Protein AF-A0A353B4W8-F1 (afdb_monomer)

Sequence (63 aa):
MIVQVSVGDVLAAAADVLISTANPWLNMSGGVNGAIREREPGIQAELRAFLASRGKPALPAGS

Structure (mmCIF, N/CA/C/O backbone):
data_AF-A0A353B4W8-F1
#
_entry.id   AF-A0A353B4W8-F1
#
loop_
_atom_site.group_PDB
_atom_site.id
_atom_site.type_symbol
_atom_site.label_atom_id
_atom_site.label_alt_id
_atom_site.label_comp_id
_atom_site.label_asym_id
_atom_site.label_entity_id
_atom_site.label_seq_id
_atom_site.pdbx_PDB_ins_code
_atom_site.Cartn_x
_atom_site.Cartn_y
_atom_site.Cartn_z
_atom_site.occupancy
_atom_site.B_iso_or_equiv
_atom_site.auth_seq_id
_atom_site.auth_comp_id
_atom_site.auth_asym_id
_atom_site.auth_atom_id
_atom_site.pdbx_PDB_model_num
ATOM 1 N N . MET A 1 1 ? 8.555 -24.238 -1.543 1.00 77.50 1 MET A N 1
ATOM 2 C CA . MET A 1 1 ? 8.382 -22.779 -1.705 1.00 77.50 1 MET A CA 1
ATOM 3 C C . MET A 1 1 ? 9.625 -22.246 -2.391 1.00 77.50 1 MET A C 1
ATOM 5 O O . MET A 1 1 ? 10.711 -22.536 -1.909 1.00 77.50 1 MET A O 1
ATOM 9 N N . ILE A 1 2 ? 9.478 -21.555 -3.519 1.00 94.88 2 ILE A N 1
ATOM 10 C CA . ILE A 1 2 ? 10.598 -20.954 -4.255 1.00 94.88 2 ILE A CA 1
ATOM 11 C C . ILE A 1 2 ? 10.496 -19.442 -4.066 1.00 94.88 2 ILE A C 1
ATOM 13 O O . ILE A 1 2 ? 9.418 -18.886 -4.246 1.00 94.88 2 ILE A O 1
ATOM 17 N N . VAL A 1 3 ? 11.599 -18.794 -3.689 1.00 94.94 3 VAL A N 1
ATOM 18 C CA . VAL A 1 3 ? 11.701 -17.331 -3.619 1.00 94.94 3 VAL A CA 1
ATOM 19 C C . VAL A 1 3 ? 12.569 -16.877 -4.784 1.00 94.94 3 VAL A C 1
ATOM 21 O O . VAL A 1 3 ? 13.716 -17.304 -4.899 1.00 94.94 3 VAL A O 1
ATOM 24 N N . GLN A 1 4 ? 12.016 -16.032 -5.649 1.00 96.00 4 GLN A N 1
ATOM 25 C CA . GLN A 1 4 ? 12.755 -15.381 -6.726 1.00 96.00 4 GLN A CA 1
ATOM 26 C C . GLN A 1 4 ? 13.063 -13.945 -6.310 1.00 96.00 4 GLN A C 1
ATOM 28 O O . GLN A 1 4 ? 12.174 -13.221 -5.869 1.00 96.00 4 GLN A O 1
ATOM 33 N N . VAL A 1 5 ? 14.328 -13.547 -6.429 1.00 96.69 5 VAL A N 1
ATOM 34 C CA . VAL A 1 5 ? 14.784 -12.190 -6.112 1.00 96.69 5 VAL A CA 1
ATOM 35 C C . VAL A 1 5 ? 15.192 -11.512 -7.412 1.00 96.69 5 VAL A C 1
ATOM 37 O O . VAL A 1 5 ? 16.013 -12.042 -8.158 1.00 96.69 5 VAL A O 1
ATOM 40 N N . SER A 1 6 ? 14.624 -10.341 -7.677 1.00 96.62 6 SER A N 1
ATOM 41 C CA . SER A 1 6 ? 14.893 -9.535 -8.869 1.00 96.62 6 SER A CA 1
ATOM 42 C C . SER A 1 6 ? 15.088 -8.066 -8.499 1.00 96.62 6 SER A C 1
ATOM 44 O O . SER A 1 6 ? 14.596 -7.609 -7.468 1.00 96.62 6 SER A O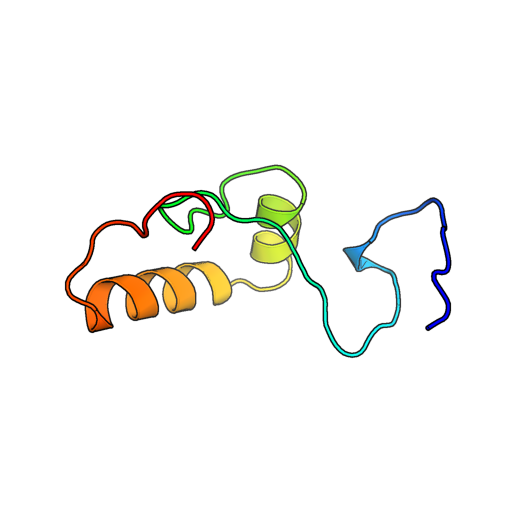 1
ATOM 46 N N . VAL A 1 7 ? 15.776 -7.316 -9.361 1.00 98.19 7 VAL A N 1
ATOM 47 C CA . VAL A 1 7 ? 15.961 -5.863 -9.233 1.00 98.19 7 VAL A CA 1
ATOM 48 C C . VAL A 1 7 ? 15.121 -5.162 -10.298 1.00 98.19 7 VAL A C 1
ATOM 50 O O . VAL A 1 7 ? 15.222 -5.500 -11.474 1.00 98.19 7 VAL A O 1
ATOM 53 N N . GLY A 1 8 ? 14.302 -4.189 -9.897 1.00 96.81 8 GLY A N 1
ATOM 54 C CA . GLY A 1 8 ? 13.443 -3.424 -10.803 1.00 96.81 8 GLY A CA 1
ATOM 55 C C . GLY A 1 8 ? 12.328 -2.673 -10.071 1.00 96.81 8 GLY A C 1
ATOM 56 O O . GLY A 1 8 ? 12.311 -2.630 -8.840 1.00 96.81 8 GLY A O 1
ATOM 57 N N . ASP A 1 9 ? 11.395 -2.094 -10.833 1.00 97.06 9 ASP A N 1
ATOM 58 C CA . ASP A 1 9 ? 10.150 -1.532 -10.295 1.00 97.06 9 ASP A CA 1
ATOM 59 C C . ASP A 1 9 ? 9.159 -2.665 -10.001 1.00 97.06 9 ASP A C 1
ATOM 61 O O . ASP A 1 9 ? 8.684 -3.346 -10.912 1.00 97.06 9 ASP A O 1
ATOM 65 N N . VAL A 1 10 ? 8.825 -2.850 -8.725 1.00 96.19 10 VAL A N 1
ATOM 66 C CA . VAL A 1 10 ? 7.885 -3.886 -8.282 1.00 96.19 10 VAL A CA 1
ATOM 67 C C . VAL A 1 10 ? 6.484 -3.699 -8.875 1.00 96.19 10 VAL A C 1
ATOM 69 O O . VAL A 1 10 ? 5.774 -4.678 -9.067 1.00 96.19 10 VAL A O 1
ATOM 72 N N . LEU A 1 11 ? 6.096 -2.468 -9.234 1.00 96.38 11 LEU A N 1
ATOM 73 C CA . LEU A 1 11 ? 4.802 -2.180 -9.859 1.00 96.38 11 LEU A CA 1
ATOM 74 C C . LEU A 1 11 ? 4.763 -2.521 -11.354 1.00 96.38 11 LEU A C 1
ATOM 76 O O . LEU A 1 11 ? 3.697 -2.470 -11.963 1.00 96.38 11 LEU A O 1
ATOM 80 N N . ALA A 1 12 ? 5.913 -2.803 -11.968 1.00 96.88 12 ALA A N 1
ATOM 81 C CA . ALA A 1 12 ? 6.014 -3.256 -13.355 1.00 96.88 12 ALA A CA 1
ATOM 82 C C . ALA A 1 12 ? 6.149 -4.785 -13.468 1.00 96.88 12 ALA A C 1
ATOM 84 O O . ALA A 1 12 ? 6.112 -5.324 -14.574 1.00 96.88 12 ALA A O 1
ATOM 85 N N . ALA A 1 13 ? 6.319 -5.490 -12.345 1.00 96.56 13 ALA A N 1
ATOM 86 C CA . ALA A 1 13 ? 6.401 -6.942 -12.327 1.00 96.56 13 ALA A CA 1
ATOM 87 C C . ALA A 1 13 ? 5.011 -7.561 -12.539 1.00 96.56 13 ALA A C 1
ATOM 89 O O . ALA A 1 13 ? 4.049 -7.197 -11.864 1.00 96.56 13 ALA A O 1
ATOM 90 N N . ALA A 1 14 ? 4.908 -8.521 -13.459 1.00 95.62 14 ALA A N 1
ATOM 91 C CA . ALA A 1 14 ? 3.683 -9.290 -13.640 1.00 95.62 14 ALA A CA 1
ATOM 92 C C . ALA A 1 14 ? 3.515 -10.277 -12.475 1.00 95.62 14 ALA A C 1
ATOM 94 O O . ALA A 1 14 ? 4.335 -11.179 -12.298 1.00 95.62 14 ALA A O 1
ATOM 95 N N . ALA A 1 15 ? 2.458 -10.095 -11.687 1.00 96.12 15 ALA A N 1
ATOM 96 C CA . ALA A 1 15 ? 2.081 -10.959 -10.577 1.00 96.12 15 ALA A CA 1
ATOM 97 C C . ALA A 1 15 ? 0.568 -10.873 -10.344 1.00 96.12 15 ALA A C 1
ATOM 99 O O . ALA A 1 15 ? -0.043 -9.843 -10.622 1.00 96.12 15 ALA A O 1
ATOM 100 N N . ASP A 1 16 ? -0.021 -11.934 -9.792 1.00 97.94 16 ASP A N 1
ATOM 101 C CA . ASP A 1 16 ? -1.448 -11.948 -9.448 1.00 97.94 16 ASP A CA 1
ATOM 102 C C . ASP A 1 16 ? -1.770 -11.027 -8.260 1.00 97.94 16 ASP A C 1
ATOM 104 O O . ASP A 1 16 ? -2.861 -10.468 -8.172 1.00 97.94 16 ASP A O 1
ATOM 108 N N . VAL A 1 17 ? -0.822 -10.876 -7.325 1.00 96.50 17 VAL A N 1
ATOM 109 C CA . VAL A 1 17 ? -0.977 -10.077 -6.103 1.00 96.50 17 VAL A CA 1
ATOM 110 C C . VAL A 1 17 ? 0.324 -9.353 -5.775 1.00 96.50 17 VAL A C 1
ATOM 112 O O . VAL A 1 17 ? 1.402 -9.949 -5.786 1.00 96.50 17 VAL A O 1
ATOM 115 N N . LEU A 1 18 ? 0.204 -8.081 -5.393 1.00 95.88 18 LEU A N 1
ATOM 116 C CA . LEU A 1 18 ? 1.280 -7.294 -4.802 1.00 95.88 18 LEU A CA 1
ATOM 117 C C . LEU A 1 18 ? 1.046 -7.130 -3.297 1.00 95.88 18 LEU A C 1
ATOM 119 O O . LEU A 1 18 ? 0.012 -6.616 -2.876 1.00 95.88 18 LEU A O 1
ATOM 123 N N . ILE A 1 19 ? 2.030 -7.517 -2.485 1.00 95.56 19 ILE A N 1
ATOM 124 C CA . ILE A 1 19 ? 2.005 -7.300 -1.034 1.00 95.56 19 ILE A CA 1
ATOM 125 C C . ILE A 1 19 ? 2.922 -6.126 -0.706 1.00 95.56 19 ILE A C 1
ATOM 127 O O . ILE A 1 19 ? 4.106 -6.140 -1.037 1.00 95.56 19 ILE A O 1
ATOM 131 N N . SER A 1 20 ? 2.376 -5.124 -0.021 1.00 94.94 20 SER A N 1
ATOM 132 C CA . SER A 1 20 ? 3.122 -3.969 0.474 1.00 94.94 20 SER A CA 1
ATOM 133 C C . SER A 1 20 ? 2.824 -3.763 1.952 1.00 94.94 20 SER A C 1
ATOM 135 O O . SER A 1 20 ? 1.679 -3.882 2.390 1.00 94.94 20 SER A O 1
ATOM 137 N N . THR A 1 21 ? 3.852 -3.455 2.738 1.00 93.69 21 THR A N 1
ATOM 138 C CA . THR A 1 21 ? 3.661 -3.112 4.147 1.00 93.69 21 THR A CA 1
ATOM 139 C C . THR A 1 21 ? 2.973 -1.754 4.261 1.00 93.69 21 THR A C 1
ATOM 141 O O . THR A 1 21 ? 3.282 -0.807 3.535 1.00 93.69 21 THR A O 1
ATOM 144 N N . ALA A 1 22 ? 2.026 -1.641 5.189 1.00 94.00 22 ALA A N 1
ATOM 145 C CA . ALA A 1 22 ? 1.289 -0.411 5.443 1.00 94.00 22 ALA A CA 1
ATOM 146 C C . ALA A 1 22 ? 1.568 0.111 6.855 1.00 94.00 22 ALA A C 1
ATOM 148 O O . ALA A 1 22 ? 1.877 -0.645 7.776 1.00 94.00 22 ALA A O 1
ATOM 149 N N . ASN A 1 23 ? 1.438 1.426 7.034 1.00 94.81 23 ASN A N 1
ATOM 150 C CA . ASN A 1 23 ? 1.378 2.004 8.372 1.00 94.81 23 ASN A CA 1
ATOM 151 C C . ASN A 1 23 ? -0.002 1.737 9.013 1.00 94.81 23 ASN A C 1
ATOM 153 O O . ASN A 1 23 ? -0.979 1.533 8.289 1.00 94.81 23 ASN A O 1
ATOM 157 N N . PRO A 1 24 ? -0.110 1.812 10.352 1.00 96.56 24 PRO A N 1
ATOM 158 C CA . PRO A 1 24 ? -1.366 1.657 11.093 1.00 96.56 24 PRO A CA 1
ATOM 159 C C . PRO A 1 24 ? -2.570 2.454 10.572 1.00 96.56 24 PRO A C 1
ATOM 161 O O . PRO A 1 24 ? -3.707 2.010 10.706 1.00 96.56 24 PRO A O 1
ATOM 164 N N . TRP A 1 25 ? -2.337 3.627 9.984 1.00 96.69 25 TRP A N 1
ATOM 165 C CA . TRP A 1 25 ? -3.386 4.523 9.487 1.00 96.69 25 TRP A CA 1
ATOM 166 C C . TRP A 1 25 ? -3.834 4.206 8.057 1.00 96.69 25 TRP A C 1
ATOM 168 O O . TRP A 1 25 ? -4.664 4.929 7.510 1.00 96.69 25 TRP A O 1
ATOM 178 N N . LEU A 1 26 ? -3.263 3.168 7.433 1.00 96.56 26 LEU A N 1
ATOM 179 C CA . LEU A 1 26 ? -3.489 2.791 6.034 1.00 96.56 26 LEU A CA 1
ATOM 180 C C . LEU A 1 26 ? -3.376 3.992 5.075 1.00 96.56 26 LEU A C 1
ATOM 182 O O . LEU A 1 26 ? -4.127 4.139 4.107 1.00 96.56 26 LEU A O 1
ATOM 186 N N . ASN A 1 27 ? -2.437 4.892 5.373 1.00 96.50 27 ASN A N 1
ATOM 187 C CA . ASN A 1 27 ? -2.191 6.078 4.566 1.00 96.50 27 ASN A CA 1
ATOM 188 C C . ASN A 1 27 ? -1.095 5.800 3.535 1.00 96.50 27 ASN A C 1
ATOM 190 O O . ASN A 1 27 ? 0.033 5.459 3.896 1.00 96.50 27 ASN A O 1
ATOM 194 N N . MET A 1 28 ? -1.407 5.994 2.258 1.00 96.69 28 MET A N 1
ATOM 195 C CA . MET A 1 28 ? -0.525 5.711 1.124 1.00 96.69 28 MET A CA 1
ATOM 196 C C . MET A 1 28 ? 0.167 6.989 0.635 1.00 96.69 28 MET A C 1
ATOM 198 O O . MET A 1 28 ? 0.069 7.372 -0.527 1.00 96.69 28 MET A O 1
ATOM 202 N N . SER A 1 29 ? 0.820 7.716 1.545 1.00 94.38 29 SER A N 1
ATOM 203 C CA . SER A 1 29 ? 1.343 9.063 1.272 1.00 94.38 29 SER A CA 1
ATOM 204 C C . SER A 1 29 ? 2.722 9.109 0.609 1.00 94.38 29 SER A C 1
ATOM 206 O O . SER A 1 29 ? 3.158 10.196 0.243 1.00 94.38 29 SER A O 1
ATOM 208 N N . GLY A 1 30 ? 3.422 7.980 0.463 1.00 94.62 30 GLY A N 1
ATOM 209 C CA . GLY A 1 30 ? 4.767 7.959 -0.118 1.00 94.62 30 GLY A CA 1
ATOM 210 C C . GLY A 1 30 ? 5.360 6.560 -0.285 1.00 94.62 30 GLY A C 1
ATOM 211 O O . GLY A 1 30 ? 4.721 5.557 0.045 1.00 94.62 30 GLY A O 1
ATOM 212 N N . GLY A 1 31 ? 6.587 6.504 -0.811 1.00 95.75 31 GLY A N 1
ATOM 213 C CA . GLY A 1 31 ? 7.281 5.255 -1.139 1.00 95.75 31 GLY A CA 1
ATOM 214 C C . GLY A 1 31 ? 6.506 4.410 -2.154 1.00 95.75 31 GLY A C 1
ATOM 215 O O . GLY A 1 31 ? 5.757 4.942 -2.972 1.00 95.75 31 GLY A O 1
ATOM 216 N N . VAL A 1 32 ? 6.639 3.084 -2.055 1.00 96.50 32 VAL A N 1
ATOM 217 C CA . VAL A 1 32 ? 5.904 2.136 -2.913 1.00 96.50 32 VAL A CA 1
ATOM 218 C C . VAL A 1 32 ? 4.389 2.321 -2.777 1.00 96.50 32 VAL A C 1
ATOM 220 O O . VAL A 1 32 ? 3.690 2.329 -3.781 1.00 96.50 32 VAL A O 1
ATOM 223 N N . ASN A 1 33 ? 3.870 2.573 -1.569 1.00 97.06 33 ASN A N 1
ATOM 224 C CA . ASN A 1 33 ? 2.435 2.822 -1.373 1.00 97.06 33 ASN A CA 1
ATOM 225 C C . ASN A 1 33 ? 1.956 4.098 -2.081 1.00 97.06 33 ASN A C 1
ATOM 227 O O . ASN A 1 33 ? 0.870 4.109 -2.650 1.00 97.06 33 ASN A O 1
ATOM 231 N N . GLY A 1 34 ? 2.759 5.164 -2.086 1.00 97.06 34 GLY A N 1
ATOM 232 C CA . GLY A 1 34 ? 2.457 6.371 -2.861 1.00 97.06 34 GLY A CA 1
ATOM 233 C C . GLY A 1 34 ? 2.350 6.069 -4.355 1.00 97.06 34 GLY A C 1
ATOM 234 O O . GLY A 1 34 ? 1.362 6.441 -4.982 1.00 97.06 34 GLY A O 1
ATOM 235 N N . ALA A 1 35 ? 3.306 5.304 -4.884 1.00 97.44 35 ALA A N 1
ATOM 236 C CA . ALA A 1 35 ? 3.310 4.886 -6.282 1.00 97.44 35 ALA A CA 1
ATOM 237 C C . ALA A 1 35 ? 2.133 3.946 -6.631 1.00 97.44 35 ALA A C 1
ATOM 239 O O . ALA A 1 35 ? 1.558 4.070 -7.710 1.00 97.44 35 ALA A O 1
ATOM 240 N N . ILE A 1 36 ? 1.708 3.061 -5.717 1.00 97.44 36 ILE A N 1
ATOM 241 C CA . ILE A 1 36 ? 0.478 2.259 -5.881 1.00 97.44 36 ILE A CA 1
ATOM 242 C C . ILE A 1 36 ? -0.742 3.182 -5.982 1.00 97.44 36 ILE A C 1
ATOM 244 O O . ILE A 1 36 ? -1.535 3.048 -6.907 1.00 97.44 36 ILE A O 1
ATOM 248 N N . ARG A 1 37 ? -0.882 4.148 -5.065 1.00 97.12 37 ARG A N 1
ATOM 249 C CA . ARG A 1 37 ? -2.011 5.093 -5.052 1.00 97.12 37 ARG A CA 1
ATOM 250 C C . ARG A 1 37 ? -2.099 5.922 -6.338 1.00 97.12 37 ARG A C 1
ATOM 252 O O . ARG A 1 37 ? -3.197 6.252 -6.766 1.00 97.12 37 ARG A O 1
ATOM 259 N N . GLU A 1 38 ? -0.964 6.279 -6.933 1.00 96.88 38 GLU A N 1
ATOM 260 C CA . GLU A 1 38 ? -0.920 7.005 -8.210 1.00 96.88 38 GLU A CA 1
ATOM 261 C C . GLU A 1 38 ? -1.434 6.167 -9.388 1.00 96.88 38 GLU A C 1
ATOM 263 O O . GLU A 1 38 ? -2.042 6.723 -10.301 1.00 96.88 38 GLU A O 1
ATOM 268 N N . ARG A 1 39 ? -1.228 4.843 -9.361 1.00 96.25 39 ARG A N 1
ATOM 269 C CA . ARG A 1 39 ? -1.732 3.917 -10.390 1.00 96.25 39 ARG A CA 1
ATOM 270 C C . ARG A 1 39 ? -3.167 3.457 -10.134 1.00 96.25 39 ARG A C 1
ATOM 272 O O . ARG A 1 39 ? -3.885 3.207 -11.092 1.00 96.25 39 ARG A O 1
ATOM 279 N N . GLU A 1 40 ? -3.591 3.422 -8.871 1.00 95.88 40 GLU A N 1
ATOM 280 C CA . GLU A 1 40 ? -4.922 2.981 -8.436 1.00 95.88 40 GLU A CA 1
ATOM 281 C C . GLU A 1 40 ? -5.644 4.082 -7.635 1.00 95.88 40 GLU A C 1
ATOM 283 O O . GLU A 1 40 ? -5.699 4.030 -6.402 1.00 95.88 40 GLU A O 1
ATOM 288 N N . PRO A 1 41 ? -6.240 5.096 -8.293 1.00 89.62 41 PRO A N 1
ATOM 289 C CA . PRO A 1 41 ? -6.783 6.284 -7.624 1.00 89.62 41 PRO A CA 1
ATOM 290 C C . PRO A 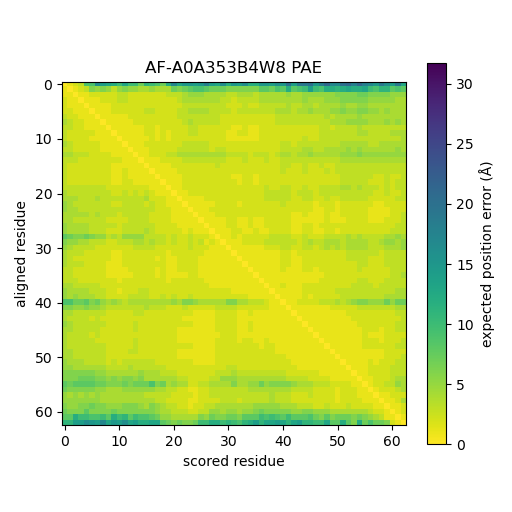1 41 ? -7.858 6.016 -6.551 1.00 89.62 41 PRO A C 1
ATOM 292 O O . PRO A 1 41 ? -8.089 6.862 -5.685 1.00 89.62 41 PRO A O 1
ATOM 295 N N . GLY A 1 42 ? -8.517 4.850 -6.582 1.00 97.06 42 GLY A N 1
ATOM 296 C CA . GLY A 1 42 ? -9.556 4.455 -5.623 1.00 97.06 42 GLY A CA 1
ATOM 297 C C . GLY A 1 42 ? -9.038 3.832 -4.322 1.00 97.06 42 GLY A C 1
ATOM 298 O O . GLY A 1 42 ? -9.742 3.858 -3.308 1.00 97.06 42 GLY A O 1
ATOM 299 N N . ILE A 1 43 ? -7.801 3.330 -4.304 1.00 97.19 43 ILE A N 1
ATOM 300 C CA . ILE A 1 43 ? -7.316 2.472 -3.212 1.00 97.19 43 ILE A CA 1
ATOM 301 C C . ILE A 1 43 ? -7.273 3.197 -1.858 1.00 97.19 43 ILE A C 1
ATOM 303 O O . ILE A 1 43 ? -7.604 2.636 -0.816 1.00 97.19 43 ILE A O 1
ATOM 307 N N . GLN A 1 44 ? -6.947 4.493 -1.847 1.00 97.50 44 GLN A N 1
ATOM 308 C CA . GLN A 1 44 ? -6.910 5.266 -0.605 1.00 97.50 44 GLN A CA 1
ATOM 309 C C . GLN A 1 44 ? -8.307 5.449 0.005 1.00 97.50 44 GLN A C 1
ATOM 311 O O . GLN A 1 44 ? -8.431 5.513 1.232 1.00 97.50 44 GLN A O 1
ATOM 316 N N . ALA A 1 45 ? -9.344 5.564 -0.830 1.00 98.06 45 ALA A N 1
ATOM 317 C CA . ALA A 1 45 ? -10.723 5.663 -0.369 1.00 98.06 45 ALA A CA 1
ATOM 318 C C . ALA A 1 45 ? -11.207 4.317 0.184 1.00 98.06 45 ALA A C 1
ATOM 320 O O . ALA A 1 45 ? -11.819 4.291 1.250 1.00 98.06 45 ALA A O 1
ATOM 321 N N . GLU A 1 46 ? -10.853 3.212 -0.475 1.00 98.25 46 GLU A N 1
ATOM 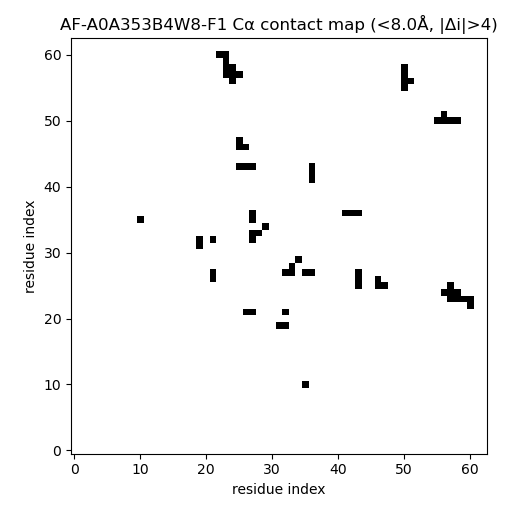322 C CA . GLU A 1 46 ? -11.164 1.855 -0.018 1.00 98.25 46 GLU A CA 1
ATOM 323 C C . GLU A 1 46 ? -10.557 1.559 1.361 1.00 98.25 46 GLU A C 1
ATOM 325 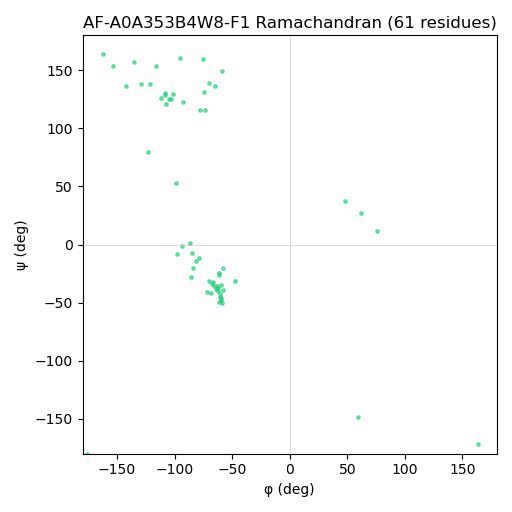O O . GLU A 1 46 ? -11.264 1.147 2.280 1.00 98.25 46 GLU A O 1
ATOM 330 N N . LEU A 1 47 ? -9.275 1.874 1.565 1.00 97.38 47 LEU A N 1
ATOM 331 C CA . LEU A 1 47 ? -8.607 1.688 2.858 1.00 97.38 47 LEU A CA 1
ATOM 332 C C . LEU A 1 47 ? -9.237 2.533 3.979 1.00 97.38 47 LEU A C 1
ATOM 334 O O . LEU A 1 47 ? -9.365 2.080 5.120 1.00 97.38 47 LEU A O 1
ATOM 338 N N . ARG A 1 48 ? -9.676 3.758 3.665 1.00 97.69 48 ARG A N 1
ATOM 339 C CA . ARG A 1 48 ? -10.405 4.613 4.619 1.00 97.69 48 ARG A CA 1
ATOM 340 C C . ARG A 1 48 ? -11.782 4.047 4.942 1.00 97.69 48 ARG A C 1
ATOM 342 O O . ARG A 1 48 ? -12.173 4.050 6.108 1.00 97.69 48 ARG A O 1
ATOM 349 N N . ALA A 1 49 ? -12.497 3.545 3.938 1.00 98.25 49 ALA A N 1
ATOM 350 C CA . ALA A 1 49 ? -13.783 2.886 4.127 1.00 98.25 49 ALA A CA 1
ATOM 351 C C . ALA A 1 49 ? -13.638 1.626 4.993 1.00 98.25 49 ALA A C 1
ATOM 353 O O . ALA A 1 49 ? -14.440 1.413 5.899 1.00 98.25 49 ALA A O 1
ATOM 354 N N . PHE A 1 50 ? -12.572 0.846 4.798 1.00 97.44 50 PHE A N 1
ATOM 355 C CA . PHE A 1 50 ? -12.252 -0.303 5.641 1.00 97.44 50 PHE A CA 1
ATOM 356 C C . PHE A 1 50 ? -12.071 0.094 7.116 1.00 97.44 50 PHE A C 1
ATOM 358 O O . PHE A 1 50 ? -12.714 -0.489 7.991 1.00 97.44 50 PHE A O 1
ATOM 365 N N . LEU A 1 51 ? -11.263 1.117 7.409 1.00 97.88 51 LEU A N 1
ATOM 366 C CA . LEU A 1 51 ? -11.078 1.630 8.774 1.00 97.88 51 LEU A CA 1
ATOM 367 C C . LEU A 1 51 ? -12.391 2.146 9.385 1.00 97.88 51 LEU A C 1
ATOM 369 O O . LEU A 1 51 ? -12.741 1.780 10.512 1.00 97.88 51 LEU A O 1
ATOM 373 N N . ALA A 1 52 ? -13.158 2.919 8.610 1.00 97.88 52 ALA A N 1
ATOM 374 C CA . ALA A 1 52 ? -14.458 3.441 9.019 1.00 97.88 52 ALA A CA 1
ATOM 375 C C . ALA A 1 52 ? -15.462 2.320 9.330 1.00 97.88 52 ALA A C 1
ATOM 377 O O . ALA A 1 52 ? -16.126 2.371 10.363 1.00 97.88 52 ALA A O 1
ATOM 378 N N . SER A 1 53 ? -15.516 1.267 8.506 1.00 97.94 53 SER A N 1
ATOM 379 C CA . SER A 1 53 ? -16.388 0.102 8.724 1.00 97.94 53 SER A CA 1
ATOM 380 C C . SER A 1 53 ? -16.084 -0.641 10.029 1.00 97.94 53 SER A C 1
ATOM 382 O O . SER A 1 53 ? -16.956 -1.292 10.598 1.00 97.94 53 SER A O 1
ATOM 384 N N . ARG A 1 54 ? -14.850 -0.514 10.536 1.00 96.12 54 ARG A N 1
ATOM 385 C CA . ARG A 1 54 ? -14.415 -1.081 11.817 1.00 96.12 54 ARG A CA 1
ATOM 386 C C . ARG A 1 54 ? -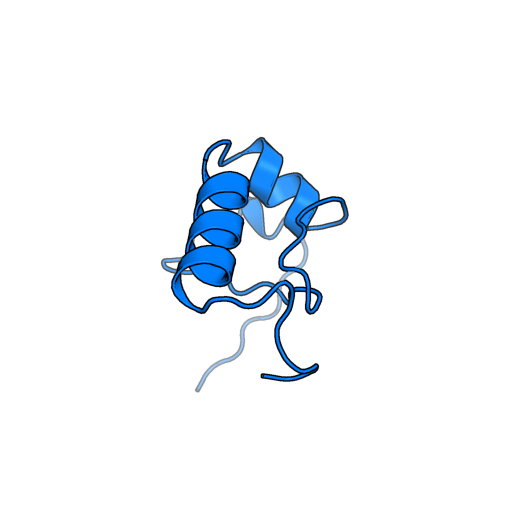14.545 -0.106 12.987 1.00 96.12 54 ARG A C 1
ATOM 388 O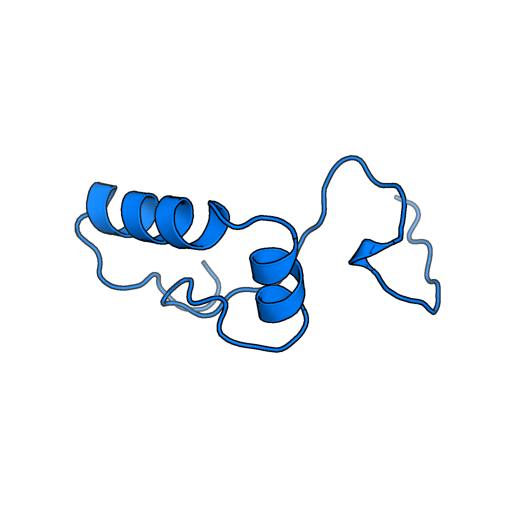 O . ARG A 1 54 ? -14.190 -0.481 14.103 1.00 96.12 54 ARG A O 1
ATOM 395 N N . GLY A 1 55 ? -14.998 1.126 12.748 1.00 96.88 55 GLY A N 1
ATOM 396 C CA . GLY A 1 55 ? -15.063 2.183 13.757 1.00 96.88 55 GLY A CA 1
ATOM 397 C C . GLY A 1 55 ? -13.691 2.565 14.319 1.00 96.88 55 GLY A C 1
ATOM 398 O O . GLY A 1 55 ? -13.594 2.964 15.477 1.00 96.88 55 GLY A O 1
ATOM 399 N N . LYS A 1 56 ? -12.616 2.388 13.539 1.00 94.62 56 LYS A N 1
ATOM 400 C CA . LYS A 1 56 ? -11.236 2.591 13.997 1.00 94.62 56 LYS A CA 1
ATOM 401 C C . LYS A 1 56 ? -10.524 3.646 13.154 1.00 94.62 56 LYS A C 1
ATOM 403 O O . LYS A 1 56 ? -10.620 3.594 11.936 1.00 94.62 56 LYS A O 1
ATOM 408 N N . PRO A 1 57 ? -9.743 4.553 13.764 1.00 94.38 57 PRO A N 1
ATOM 409 C CA . PRO A 1 57 ? -8.898 5.487 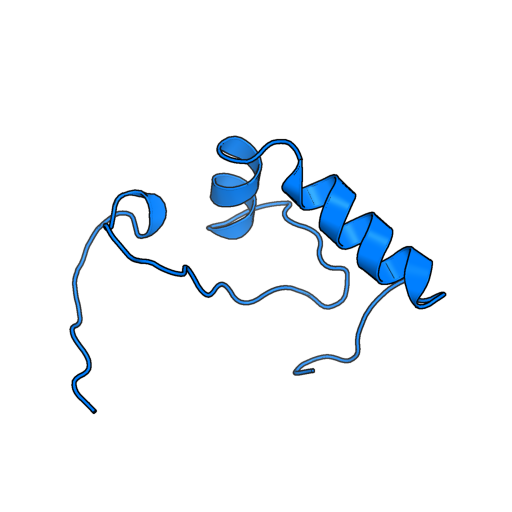13.020 1.00 94.38 57 PRO A CA 1
ATOM 410 C C . PRO A 1 57 ? -7.570 4.858 12.558 1.00 94.38 57 PRO A C 1
ATOM 412 O O . PRO A 1 57 ? -6.874 5.447 11.734 1.00 94.38 57 PRO A O 1
ATOM 415 N N . ALA A 1 58 ? -7.199 3.696 1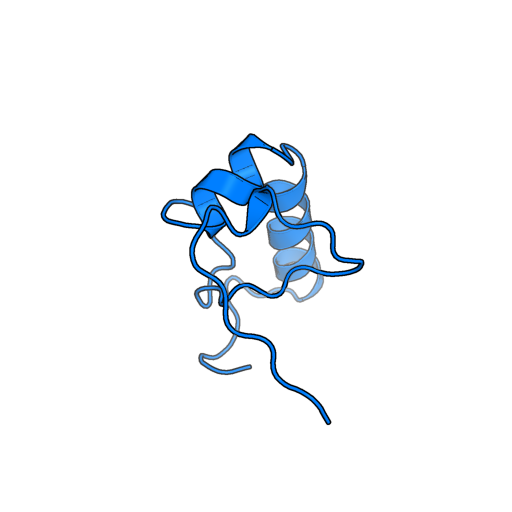3.109 1.00 97.00 58 ALA A N 1
ATOM 416 C CA . ALA A 1 58 ? -5.974 2.962 12.801 1.00 97.00 58 ALA A CA 1
ATOM 417 C C . ALA A 1 58 ? -6.065 1.492 13.263 1.00 97.00 58 ALA A C 1
ATOM 419 O O . ALA A 1 58 ? -6.908 1.136 14.094 1.00 97.00 58 ALA A O 1
ATOM 420 N N . LEU A 1 59 ? -5.169 0.649 12.752 1.00 95.25 59 LEU A N 1
ATOM 421 C CA . LEU A 1 59 ? -4.937 -0.723 13.213 1.00 95.25 59 LEU A CA 1
ATOM 422 C C . LEU A 1 59 ? -3.775 -0.797 14.224 1.00 95.25 59 LEU A C 1
ATOM 424 O O . LEU A 1 59 ? -2.950 0.112 14.273 1.00 95.25 59 LEU A O 1
ATOM 428 N N . PRO A 1 60 ? -3.672 -1.859 15.042 1.00 94.00 60 PRO A N 1
ATOM 429 C CA . PRO A 1 60 ? -2.454 -2.133 15.803 1.00 94.00 60 PRO A CA 1
ATOM 430 C C . PRO A 1 60 ? -1.243 -2.304 14.875 1.00 94.00 60 PRO A C 1
ATOM 432 O O . PRO A 1 60 ? -1.373 -2.783 13.753 1.00 94.00 60 PRO A O 1
ATOM 435 N N . ALA A 1 61 ? -0.046 -1.945 15.331 1.00 90.62 61 ALA A N 1
ATOM 436 C CA . ALA A 1 61 ? 1.159 -2.225 14.556 1.00 90.62 61 ALA A CA 1
ATOM 437 C C . ALA A 1 61 ? 1.381 -3.745 14.426 1.00 90.62 61 ALA A C 1
ATOM 439 O O . ALA A 1 61 ? 1.252 -4.471 15.411 1.00 90.62 61 ALA A O 1
ATOM 440 N N . GLY A 1 62 ? 1.734 -4.208 13.223 1.00 84.75 62 GLY A N 1
ATOM 441 C CA . GLY A 1 62 ? 2.015 -5.624 12.947 1.00 84.75 62 GLY A CA 1
ATOM 442 C C . GLY A 1 62 ? 0.783 -6.529 12.837 1.00 84.75 62 GLY A C 1
ATOM 443 O O . GLY A 1 62 ? 0.944 -7.747 12.847 1.00 84.75 62 GLY A O 1
ATOM 444 N N . SER A 1 63 ? -0.420 -5.950 12.766 1.00 74.31 63 SER A N 1
ATOM 445 C CA . SER A 1 63 ? -1.674 -6.671 12.507 1.00 74.31 63 SER A CA 1
ATOM 446 C C . SER A 1 63 ? -1.835 -7.107 11.059 1.00 74.31 63 SER A C 1
ATOM 448 O O . SER A 1 63 ? -1.403 -6.318 10.188 1.00 74.31 63 SER A O 1
#

pLD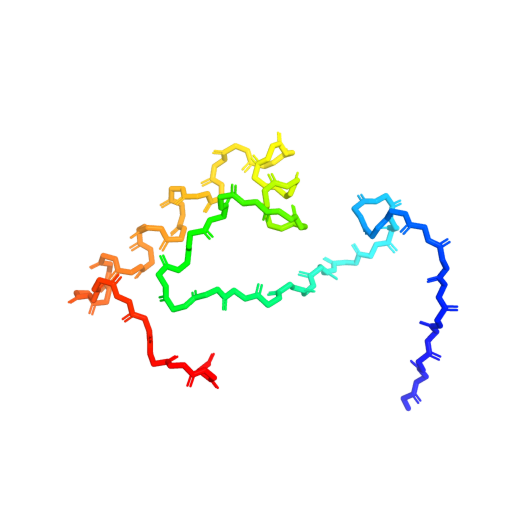DT: mean 95.38, std 4.13, range [74.31, 98.25]

Foldseek 3Di:
DDDDDDDDLPVPDDDPDDDDDADFQNDQVDDNSVVVCVVPVCVRVVSVVVCVVVVHNTHPPPD

Secondary structure (DSSP, 8-state):
-------S-GGGS--S-------TT----SHHHHHHHHH-TTHHHHHHHHHHHTT-S-PPTT-

Mean predicted aligned error: 2.91 Å

Solvent-accessible surface area (backbone atoms only — not comparable to full-atom values): 4289 Å² total; per-residue (Å²): 138,88,86,86,86,84,88,77,63,74,90,76,56,92,66,97,74,87,89,77,92,72,56,44,63,53,65,51,84,47,70,71,48,24,55,48,37,73,75,38,80,59,53,58,58,52,46,48,48,54,32,54,77,67,77,34,87,54,53,66,84,94,112

Radius of gyration: 13.65 Å; Cα contacts (8 Å, |Δi|>4): 35; chains: 1; bounding box: 32×32×29 Å